Protein AF-A0A9W8W2Q9-F1 (afdb_monomer)

Mean predicted aligned error: 10.98 Å

Solvent-accessible surface area (backbone atoms only — not comparable to full-atom values): 9056 Å² total; per-residue (Å²): 124,70,69,61,80,74,50,93,49,68,68,60,42,54,52,52,51,51,54,51,53,55,51,50,51,55,40,47,71,46,59,59,48,47,54,60,54,48,65,64,63,73,45,57,81,90,53,31,70,60,55,48,51,52,51,51,51,52,54,51,50,53,49,53,53,45,67,59,48,52,58,52,47,66,33,76,92,62,67,52,36,64,79,61,48,55,57,58,53,48,51,50,51,51,53,49,51,54,49,45,70,63,66,55,55,64,66,83,98,59,53,72,69,47,50,51,50,44,60,75,68,63,57,57,38,85,45,51,81,78,57,84,47,69,61,60,53,51,50,53,52,51,52,58,50,51,55,54,56,60,58,63,72,74,110

Radius of gyration: 24.1 Å; Cα contacts (8 Å, |Δi|>4): 67; chains: 1; bounding box: 82×24×53 Å

Sequence (155 aa):
MAISGSFDTKAVITASVGFYTMFNFFYNVGVGSTVYALAGEIPTSVLRAKILAISILSSSALNTMWSFVAPYLFNSDYANLKAKIGYVFGAFMFIFAVLAFLYVPETRRRTYEELDELFMKKVPTRQFRMYVTVVEQRAAEAHAAQEKTVGDQKV

Secondary structure (DSSP, 8-state):
--STTS---HHHHHHHHHHHHHHHHHHIIIIIHHHHHHHHHSS-TTTHHHHHHHHHHHHHHHHHHHHHHHHHHH-TTTT--GGGHHHHHHHHHHHHHHHHHHH----TT--HHHHHHHHHTT--GGGTTTPPPHHHHHHHHHHHHHHHHHHHTT-

pLDDT: mean 76.89, std 12.33, range [43.78, 95.0]

InterPro domains:
  IPR005828 Major facilitator, sugar transporter-like [PF00083] (15-119)
  IPR036259 MFS transporter superfamily [G3DSA:1.20.1250.20] (1-124)
  IPR036259 MFS transporter superfamily [SSF103473] (14-117)
  IPR050360 Major Facilitator Superfamily Sugar Transporters [PTHR48022] (8-132)

Organism: NCBI:txid1435070

Foldseek 3Di:
DQQPVPDPDPVSVVVVVVVVVVVVVCCCVPVVPVVVVLLQQQDDPVCSVVSVVVVVVVVVVVVVVCVVVVCQCRDPVHDPCRPVVVVVVVVVVVVVVVCCVQQPADRPPDDSVQSVQCVVVVPGSDCSVVDDGVVNVVVVVVVVVVVVVVVVVVD

Structure (mmCIF, N/CA/C/O backbone):
data_AF-A0A9W8W2Q9-F1
#
_entry.id   AF-A0A9W8W2Q9-F1
#
loop_
_atom_site.group_PDB
_atom_site.id
_atom_site.type_symbol
_atom_site.label_atom_id
_atom_site.label_alt_id
_atom_site.label_comp_id
_atom_site.label_asym_id
_atom_site.label_entity_id
_atom_site.label_seq_id
_atom_site.pdbx_PDB_ins_code
_atom_site.Cartn_x
_atom_site.Cartn_y
_atom_site.Cartn_z
_atom_site.occupancy
_atom_site.B_iso_or_equiv
_atom_site.auth_seq_id
_atom_site.auth_comp_id
_atom_site.auth_asym_id
_atom_site.auth_atom_id
_atom_site.pdbx_PDB_model_num
ATOM 1 N N . MET A 1 1 ? 15.121 10.275 -17.502 1.00 46.47 1 MET A N 1
ATOM 2 C CA . MET A 1 1 ? 16.554 10.376 -17.865 1.00 46.47 1 MET A CA 1
ATOM 3 C C . MET A 1 1 ? 17.163 9.046 -18.337 1.00 46.47 1 MET A C 1
ATOM 5 O O . MET A 1 1 ? 18.005 9.080 -19.215 1.00 46.47 1 MET A O 1
ATOM 9 N N . ALA A 1 2 ? 16.698 7.878 -17.869 1.00 47.97 2 ALA A N 1
ATOM 10 C CA . ALA A 1 2 ? 17.265 6.568 -18.235 1.00 47.97 2 ALA A CA 1
ATOM 11 C C . ALA A 1 2 ? 16.987 6.055 -19.667 1.00 47.97 2 ALA A C 1
ATOM 13 O O . ALA A 1 2 ? 17.824 5.393 -20.271 1.00 47.97 2 ALA A O 1
ATOM 14 N N . ILE A 1 3 ? 15.807 6.347 -20.222 1.00 54.28 3 ILE A N 1
ATOM 15 C CA . ILE A 1 3 ? 15.371 5.769 -21.509 1.00 54.28 3 ILE A CA 1
ATOM 16 C C . ILE A 1 3 ? 15.937 6.563 -22.702 1.00 54.28 3 ILE A C 1
ATOM 18 O O . ILE A 1 3 ? 16.166 6.014 -23.775 1.00 54.28 3 ILE A O 1
ATOM 22 N N . SER A 1 4 ? 16.247 7.847 -22.487 1.00 53.25 4 SER A N 1
ATOM 23 C CA . SER A 1 4 ? 16.744 8.758 -23.528 1.00 53.25 4 SER A CA 1
ATOM 24 C C . SER A 1 4 ? 18.175 8.462 -23.984 1.00 53.25 4 SER A C 1
ATOM 26 O O . SER A 1 4 ? 18.541 8.879 -25.071 1.00 53.25 4 SER A O 1
ATOM 28 N N . GLY A 1 5 ? 18.985 7.767 -23.175 1.00 56.53 5 GLY A N 1
ATOM 29 C CA . GLY A 1 5 ? 20.371 7.417 -23.523 1.00 56.53 5 GLY A CA 1
ATOM 30 C C . GLY A 1 5 ? 20.526 6.065 -24.229 1.00 56.53 5 GLY A C 1
ATOM 31 O O . GLY A 1 5 ? 21.646 5.624 -24.471 1.00 56.53 5 GLY A O 1
ATOM 32 N N . SER A 1 6 ? 19.419 5.361 -24.500 1.00 58.38 6 SER A N 1
ATOM 33 C CA . SER A 1 6 ? 19.448 4.014 -25.093 1.00 58.38 6 SER A CA 1
ATOM 34 C C . SER A 1 6 ? 19.128 3.995 -26.592 1.00 58.38 6 SER A C 1
ATOM 36 O O . SER A 1 6 ? 19.481 3.024 -27.254 1.00 58.38 6 SER A O 1
ATOM 38 N N . PHE A 1 7 ? 18.489 5.045 -27.128 1.00 59.84 7 PHE A N 1
ATOM 39 C CA . PHE A 1 7 ? 18.042 5.118 -28.523 1.00 59.84 7 PHE A CA 1
ATOM 40 C C . PHE A 1 7 ? 18.118 6.562 -29.049 1.00 59.84 7 PHE A C 1
ATOM 42 O O . PHE A 1 7 ? 17.463 7.441 -28.497 1.00 59.84 7 PHE A O 1
ATOM 49 N N . ASP A 1 8 ? 18.853 6.796 -30.141 1.00 65.56 8 ASP A N 1
ATOM 50 C CA . ASP A 1 8 ? 19.031 8.130 -30.758 1.00 65.56 8 ASP A CA 1
ATOM 51 C C . ASP A 1 8 ? 17.858 8.565 -31.663 1.00 65.56 8 ASP A C 1
ATOM 53 O O . ASP A 1 8 ? 17.820 9.669 -32.209 1.00 65.56 8 ASP A O 1
ATOM 57 N N . THR A 1 9 ? 16.859 7.698 -31.854 1.00 78.50 9 THR A N 1
ATOM 58 C CA . THR A 1 9 ? 15.703 8.005 -32.705 1.00 78.50 9 THR A CA 1
ATOM 59 C C . THR A 1 9 ? 14.656 8.800 -31.926 1.00 78.50 9 THR A C 1
ATOM 61 O O . THR A 1 9 ? 14.052 8.284 -30.984 1.00 78.50 9 THR A O 1
ATOM 64 N N . LYS A 1 10 ? 14.361 10.031 -32.373 1.00 76.88 10 LYS A N 1
ATOM 65 C CA . LYS A 1 10 ? 13.350 10.923 -31.762 1.00 76.88 10 LYS A CA 1
ATOM 66 C C . LYS A 1 10 ? 12.001 10.231 -31.512 1.00 76.88 10 LYS A C 1
ATOM 68 O O . LYS A 1 10 ? 11.410 10.419 -30.455 1.00 76.88 10 LYS A O 1
ATOM 73 N N . ALA A 1 11 ? 11.560 9.373 -32.437 1.00 80.88 11 ALA A N 1
ATOM 74 C CA . ALA A 1 11 ? 10.311 8.618 -32.308 1.00 80.88 11 ALA A CA 1
ATOM 75 C C . ALA A 1 11 ? 10.281 7.686 -31.080 1.00 80.88 11 ALA A C 1
ATOM 77 O O . ALA A 1 11 ? 9.263 7.601 -30.394 1.00 80.88 11 ALA A O 1
ATOM 78 N N . VAL A 1 12 ? 11.400 7.025 -30.759 1.00 79.56 12 VAL A N 1
ATOM 79 C CA . VAL A 1 12 ? 11.492 6.088 -29.624 1.00 79.56 12 VAL A CA 1
ATOM 80 C C . VAL A 1 12 ? 11.446 6.836 -28.294 1.00 79.56 12 VAL A C 1
ATOM 82 O O . VAL A 1 12 ? 10.795 6.385 -27.349 1.00 79.56 12 VAL A O 1
ATOM 85 N N . ILE A 1 13 ? 12.084 8.006 -28.224 1.00 78.31 13 ILE A N 1
ATOM 86 C CA . ILE A 1 13 ? 12.073 8.856 -27.029 1.00 78.31 13 ILE A CA 1
ATOM 87 C C . ILE A 1 13 ? 10.653 9.372 -26.766 1.00 78.31 13 ILE A C 1
ATOM 89 O O . ILE A 1 13 ? 10.155 9.225 -25.650 1.00 78.3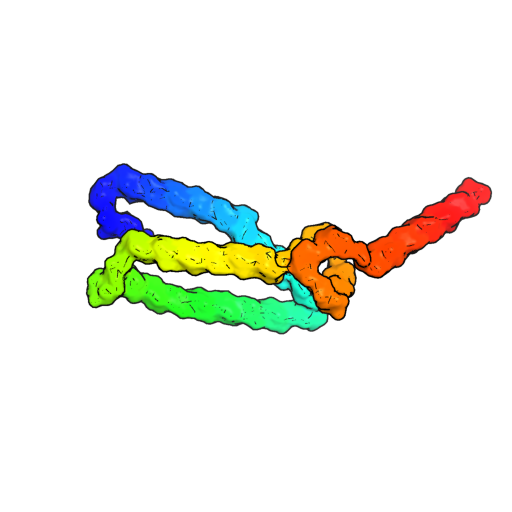1 13 ILE A O 1
ATOM 93 N N . THR A 1 14 ? 9.968 9.905 -27.784 1.00 83.62 14 THR A N 1
ATOM 94 C CA . THR A 1 14 ? 8.591 10.407 -27.643 1.00 83.62 14 THR A CA 1
ATOM 95 C C . THR A 1 14 ? 7.620 9.302 -27.229 1.00 83.62 14 THR A C 1
ATOM 97 O O . THR A 1 14 ? 6.837 9.503 -26.301 1.00 83.62 14 THR A O 1
ATOM 100 N N . ALA A 1 15 ? 7.705 8.118 -27.845 1.00 85.19 15 ALA A N 1
ATOM 101 C CA . ALA A 1 15 ? 6.873 6.978 -27.465 1.00 85.19 15 ALA A CA 1
ATOM 102 C C . ALA A 1 15 ? 7.136 6.536 -26.014 1.00 85.19 15 ALA A C 1
ATOM 104 O O . ALA A 1 15 ? 6.198 6.357 -25.240 1.00 85.19 15 ALA A O 1
ATOM 105 N N . SER A 1 16 ? 8.406 6.431 -25.610 1.00 81.38 16 SER A N 1
ATOM 106 C CA . SER A 1 16 ? 8.786 6.025 -24.249 1.00 81.38 16 SER A CA 1
ATOM 107 C C . SER A 1 16 ? 8.292 7.003 -23.182 1.00 81.38 16 SER A C 1
ATOM 109 O O . SER A 1 16 ? 7.812 6.584 -22.129 1.00 81.38 16 SER A O 1
ATOM 111 N N . VAL A 1 17 ? 8.386 8.310 -23.450 1.00 84.75 17 VAL A N 1
ATOM 112 C CA . VAL A 1 17 ? 7.862 9.346 -22.550 1.00 84.75 17 VAL A CA 1
ATOM 113 C C . VAL A 1 17 ? 6.338 9.262 -22.464 1.00 84.75 17 VAL A C 1
ATOM 115 O O . VAL A 1 17 ? 5.809 9.333 -21.359 1.00 84.75 17 VAL A O 1
ATOM 118 N N . GLY A 1 18 ? 5.641 9.035 -23.583 1.00 88.19 18 GLY A N 1
ATOM 119 C CA . GLY A 1 18 ? 4.184 8.863 -23.606 1.00 88.19 18 GLY A CA 1
ATOM 120 C C . GLY A 1 18 ? 3.695 7.665 -22.783 1.00 88.19 18 GLY A C 1
ATOM 121 O O . GLY A 1 18 ? 2.753 7.787 -22.003 1.00 88.19 18 GLY A O 1
ATOM 122 N N . PHE A 1 19 ? 4.366 6.514 -22.883 1.00 86.50 19 PHE A N 1
ATOM 123 C CA . PHE A 1 19 ? 4.033 5.356 -22.045 1.00 86.50 19 PHE A CA 1
ATOM 124 C C . PHE A 1 19 ? 4.318 5.609 -20.559 1.00 86.50 19 PHE A C 1
ATOM 126 O O . PHE A 1 19 ? 3.528 5.208 -19.703 1.00 86.50 19 PHE A O 1
ATOM 133 N N . TYR A 1 20 ? 5.412 6.307 -20.237 1.00 86.44 20 TYR A N 1
ATOM 134 C CA . TYR A 1 20 ? 5.748 6.656 -18.857 1.00 86.44 20 TYR A CA 1
ATOM 135 C C . TYR A 1 20 ? 4.728 7.616 -18.229 1.00 86.44 20 TYR A C 1
ATOM 137 O O . TYR A 1 20 ? 4.319 7.413 -17.086 1.00 86.44 20 TYR A O 1
ATOM 145 N N . THR A 1 21 ? 4.283 8.642 -18.959 1.00 89.75 21 THR A N 1
ATOM 146 C CA . THR A 1 21 ? 3.269 9.584 -18.458 1.00 89.75 21 THR A CA 1
ATOM 147 C C . THR A 1 21 ? 1.910 8.914 -18.286 1.00 89.75 21 THR A C 1
ATOM 149 O O . THR A 1 21 ? 1.259 9.135 -17.266 1.00 89.75 21 THR A O 1
ATOM 152 N N . MET A 1 22 ? 1.512 8.035 -19.212 1.00 91.44 22 MET A N 1
ATOM 153 C CA . MET A 1 22 ? 0.296 7.228 -19.075 1.00 91.44 22 MET A CA 1
ATOM 154 C C . MET A 1 22 ? 0.345 6.340 -17.825 1.00 91.44 22 MET A C 1
ATOM 156 O O . MET A 1 22 ? -0.603 6.321 -17.043 1.00 91.44 22 MET A O 1
ATOM 160 N N . PHE A 1 23 ? 1.465 5.651 -17.587 1.00 87.44 23 PHE A N 1
ATOM 161 C CA . PHE A 1 23 ? 1.669 4.876 -16.361 1.00 87.44 23 PHE A CA 1
ATOM 162 C C . PHE A 1 23 ? 1.554 5.752 -15.103 1.00 87.44 23 PHE A C 1
ATOM 164 O O . PHE A 1 23 ? 0.878 5.377 -14.145 1.00 87.44 23 PHE A O 1
ATOM 171 N N . ASN A 1 24 ? 2.167 6.939 -15.113 1.00 89.75 24 ASN A N 1
ATOM 172 C CA . ASN A 1 24 ? 2.141 7.856 -13.975 1.00 89.75 24 ASN A CA 1
ATOM 173 C C . ASN A 1 24 ? 0.713 8.328 -13.644 1.00 89.75 24 ASN A C 1
ATOM 175 O O . ASN A 1 24 ? 0.353 8.430 -12.472 1.00 89.75 24 ASN A O 1
ATOM 179 N N . PHE A 1 25 ? -0.126 8.548 -14.659 1.00 92.00 25 PHE A N 1
ATOM 180 C CA . PHE A 1 25 ? -1.533 8.896 -14.469 1.00 92.00 25 PHE A CA 1
ATOM 181 C C . PHE A 1 25 ? -2.298 7.810 -13.695 1.00 92.00 25 PHE A C 1
ATOM 183 O O . PHE A 1 25 ? -2.890 8.096 -12.653 1.00 92.00 25 PHE A O 1
ATOM 190 N N . PHE A 1 26 ? -2.228 6.552 -14.145 1.00 89.50 26 PHE A N 1
ATOM 191 C CA . PHE A 1 26 ? -2.884 5.434 -13.454 1.00 89.50 26 PHE A CA 1
ATOM 192 C C . PHE A 1 26 ? -2.327 5.204 -12.050 1.00 89.50 26 PHE A C 1
ATOM 194 O O . PHE A 1 26 ? -3.084 4.902 -11.126 1.00 89.50 26 PHE A O 1
ATOM 201 N N . TYR A 1 27 ? -1.017 5.386 -11.875 1.00 88.38 27 TYR A N 1
ATOM 202 C CA . TYR A 1 27 ? -0.382 5.287 -10.570 1.00 88.38 27 TYR A CA 1
ATOM 203 C C . TYR A 1 27 ? -0.960 6.305 -9.580 1.00 88.38 27 TYR A C 1
ATOM 205 O O . TYR A 1 27 ? -1.343 5.911 -8.485 1.00 88.38 27 TYR A O 1
ATOM 213 N N . ASN A 1 28 ? -1.080 7.583 -9.955 1.00 89.12 28 ASN A N 1
ATOM 214 C CA . ASN A 1 28 ? -1.602 8.619 -9.056 1.00 89.12 28 ASN A CA 1
ATOM 215 C C . ASN A 1 28 ? -3.087 8.419 -8.719 1.00 89.12 28 ASN A C 1
ATOM 217 O O . ASN A 1 28 ? -3.471 8.561 -7.559 1.00 89.12 28 ASN A O 1
ATOM 221 N N . VAL A 1 29 ? -3.914 8.065 -9.710 1.00 88.94 29 VAL A N 1
ATOM 222 C CA . VAL A 1 29 ? -5.359 7.861 -9.500 1.00 88.94 29 VAL A CA 1
ATOM 223 C C . VAL A 1 29 ? -5.630 6.630 -8.635 1.00 88.94 29 VAL A C 1
ATOM 225 O O . VAL A 1 29 ? -6.481 6.691 -7.754 1.00 88.94 29 VAL A O 1
ATOM 228 N N . GLY A 1 30 ? -4.909 5.530 -8.864 1.00 86.19 30 GLY A N 1
ATOM 229 C CA . GLY A 1 30 ? -5.089 4.280 -8.130 1.00 86.19 30 GLY A CA 1
ATOM 230 C C . GLY A 1 30 ? -4.248 4.216 -6.859 1.00 86.19 30 GLY A C 1
ATOM 231 O O . GLY A 1 30 ? -4.703 4.549 -5.768 1.00 86.19 30 GLY A O 1
ATOM 232 N N . VAL A 1 31 ? -3.012 3.739 -7.001 1.00 85.75 31 VAL A N 1
ATOM 233 C CA . VAL A 1 31 ? -2.137 3.388 -5.870 1.00 85.75 31 VAL A CA 1
ATOM 234 C C . VAL A 1 31 ? -1.751 4.618 -5.047 1.00 85.75 31 VAL A C 1
ATOM 236 O O . VAL A 1 31 ? -1.787 4.572 -3.821 1.00 85.75 31 VAL A O 1
ATOM 239 N N . GLY A 1 32 ? -1.425 5.723 -5.717 1.00 84.50 32 GLY A N 1
ATOM 240 C CA . GLY A 1 32 ? -0.979 6.961 -5.090 1.00 84.50 32 GLY A CA 1
ATOM 241 C C . GLY A 1 32 ? -2.012 7.530 -4.126 1.00 84.50 32 GLY A C 1
ATOM 242 O O . GLY A 1 32 ? -1.651 7.884 -3.016 1.00 84.50 32 GLY A O 1
ATOM 243 N N . SER A 1 33 ? -3.291 7.567 -4.502 1.00 85.88 33 SER A N 1
ATOM 244 C CA . SER A 1 33 ? -4.361 8.067 -3.629 1.00 85.88 33 SER A CA 1
ATOM 245 C C . SER A 1 33 ? -4.798 7.038 -2.574 1.00 85.88 33 SER A C 1
ATOM 247 O O . SER A 1 33 ? -4.949 7.371 -1.396 1.00 85.88 33 SER A O 1
ATOM 249 N N . THR A 1 34 ? -4.949 5.771 -2.973 1.00 86.19 34 THR A N 1
ATOM 250 C CA . THR A 1 34 ? -5.549 4.721 -2.134 1.00 86.19 34 THR A CA 1
ATOM 251 C C . THR A 1 34 ? -4.682 4.373 -0.926 1.00 86.19 34 THR A C 1
ATOM 253 O O . THR A 1 34 ? -5.208 4.134 0.159 1.00 86.19 34 THR A O 1
ATOM 256 N N . VAL A 1 35 ? -3.351 4.377 -1.069 1.00 86.31 35 VAL A N 1
ATOM 257 C CA . VAL A 1 35 ? -2.439 4.012 0.031 1.00 86.31 35 VAL A CA 1
ATOM 258 C C . VAL A 1 35 ? -2.546 4.991 1.203 1.00 86.31 35 VAL A C 1
ATOM 260 O O . VAL A 1 35 ? -2.543 4.557 2.353 1.00 86.31 35 VAL A O 1
ATOM 263 N N . TYR A 1 36 ? -2.693 6.293 0.938 1.00 84.12 36 TYR A N 1
ATOM 264 C CA . TYR A 1 36 ? -2.838 7.284 2.009 1.00 84.12 36 TYR A CA 1
ATOM 265 C C . TYR A 1 36 ? -4.192 7.186 2.717 1.00 84.12 36 TYR A C 1
ATOM 267 O O . TYR A 1 36 ? -4.246 7.355 3.934 1.00 84.12 36 TYR A O 1
ATOM 275 N N . ALA A 1 37 ? -5.263 6.864 1.985 1.00 85.25 37 ALA A N 1
ATOM 276 C CA . ALA A 1 37 ? -6.572 6.609 2.583 1.00 85.25 37 ALA A CA 1
ATOM 277 C C . ALA A 1 37 ? -6.530 5.372 3.499 1.00 85.25 37 ALA A C 1
ATOM 279 O O . ALA A 1 37 ? -6.867 5.456 4.680 1.00 85.25 37 ALA A O 1
ATOM 280 N N . LEU A 1 38 ? -5.991 4.254 3.000 1.00 84.31 38 LEU A N 1
ATOM 281 C CA . LEU A 1 38 ? -5.840 3.016 3.771 1.00 84.31 38 LEU A CA 1
ATOM 282 C C . LEU A 1 38 ? -4.954 3.191 5.010 1.00 84.31 38 LEU A C 1
ATOM 284 O O . LEU A 1 38 ? -5.259 2.642 6.068 1.00 84.31 38 LEU A O 1
ATOM 288 N N . ALA A 1 39 ? -3.883 3.982 4.915 1.00 84.75 39 ALA A N 1
ATOM 289 C CA . ALA A 1 39 ? -3.011 4.268 6.053 1.00 84.75 39 ALA A CA 1
ATOM 290 C C . ALA A 1 39 ? -3.734 5.005 7.196 1.00 84.75 39 ALA A C 1
ATOM 292 O O . ALA A 1 39 ? -3.330 4.875 8.352 1.00 84.75 39 ALA A O 1
ATOM 293 N N . GLY A 1 40 ? -4.794 5.764 6.897 1.00 81.81 40 GLY A N 1
ATOM 294 C CA . GLY A 1 40 ? -5.643 6.408 7.902 1.00 81.81 40 GLY A CA 1
ATOM 295 C C . GLY A 1 40 ? -6.728 5.493 8.473 1.00 81.81 40 GLY A C 1
ATOM 296 O O . GLY A 1 40 ? -7.099 5.641 9.640 1.00 81.81 40 GLY A O 1
ATOM 297 N N . GLU A 1 41 ? -7.211 4.542 7.674 1.00 82.81 41 GLU A N 1
ATOM 298 C CA . GLU A 1 41 ? -8.343 3.674 8.012 1.00 82.81 41 GLU A CA 1
ATOM 299 C C . GLU A 1 41 ? -7.935 2.421 8.790 1.00 82.81 41 GLU A C 1
ATOM 301 O O . GLU A 1 41 ? -8.588 2.084 9.770 1.00 82.81 41 GLU A O 1
ATOM 306 N N . ILE A 1 42 ? -6.833 1.769 8.413 1.00 84.38 42 ILE A N 1
ATOM 307 C CA . ILE A 1 42 ? -6.372 0.507 9.014 1.00 84.38 42 ILE A CA 1
ATOM 308 C C . ILE A 1 42 ? -5.972 0.624 10.500 1.00 84.38 42 ILE A C 1
ATOM 310 O O . ILE A 1 42 ? -6.288 -0.291 11.261 1.00 84.38 42 ILE A O 1
ATOM 314 N N . PRO A 1 43 ? -5.246 1.664 10.960 1.00 83.25 43 PRO A N 1
ATOM 315 C CA . PRO A 1 43 ? -4.810 1.707 12.347 1.00 83.25 43 PRO A CA 1
ATOM 316 C C . PRO A 1 43 ? -5.926 2.159 13.296 1.00 83.25 43 PRO A C 1
ATOM 318 O O . PRO A 1 43 ? -6.545 3.215 13.105 1.00 83.25 43 PRO A O 1
ATOM 321 N N . THR A 1 44 ? -6.064 1.427 14.404 1.00 81.25 44 THR A N 1
ATOM 322 C CA . THR A 1 44 ? -6.895 1.809 15.551 1.00 81.25 44 THR A CA 1
ATOM 323 C C . THR A 1 44 ? -6.524 3.211 16.043 1.00 81.25 44 THR A C 1
ATOM 325 O O . THR A 1 44 ? -5.343 3.573 16.129 1.00 81.25 44 THR A O 1
ATOM 328 N N . SER A 1 45 ? -7.532 4.010 16.393 1.00 80.25 45 SER A N 1
ATOM 329 C CA . SER A 1 45 ? -7.414 5.445 16.706 1.00 80.25 45 SER A CA 1
ATOM 330 C C . SER A 1 45 ? -6.342 5.775 17.755 1.00 80.25 45 SER A C 1
ATOM 332 O O . SER A 1 45 ? -5.602 6.744 17.593 1.00 80.25 45 SER A O 1
ATOM 334 N N . VAL A 1 46 ? -6.191 4.933 18.781 1.00 83.94 46 VAL A N 1
ATOM 335 C CA . VAL A 1 46 ? -5.223 5.121 19.879 1.00 83.94 46 VAL A CA 1
ATOM 336 C C . VAL A 1 46 ? -3.772 4.886 19.435 1.00 83.94 46 VAL A C 1
ATOM 338 O O . VAL A 1 46 ? -2.851 5.521 19.949 1.00 83.94 46 VAL A O 1
ATOM 341 N N . LEU A 1 47 ? -3.541 3.989 18.470 1.00 85.88 47 LEU A N 1
ATOM 342 C CA . LEU A 1 47 ? -2.196 3.615 18.011 1.00 85.88 47 LEU A CA 1
ATOM 343 C C . LEU A 1 47 ? -1.798 4.293 16.689 1.00 85.88 47 LEU A C 1
ATOM 345 O O . LEU A 1 47 ? -0.631 4.243 16.288 1.00 85.88 47 LEU A O 1
ATOM 349 N N . ARG A 1 48 ? -2.744 4.980 16.042 1.00 86.88 48 ARG A N 1
ATOM 350 C CA . ARG A 1 48 ? -2.591 5.618 14.730 1.00 86.88 48 ARG A CA 1
ATOM 351 C C . ARG A 1 48 ? -1.335 6.470 14.607 1.00 86.88 48 ARG A C 1
ATOM 353 O O . ARG A 1 48 ? -0.581 6.286 13.659 1.00 86.88 48 ARG A O 1
ATOM 360 N N . ALA A 1 49 ? -1.049 7.329 15.585 1.00 87.69 49 ALA A N 1
ATOM 361 C CA . ALA A 1 49 ? 0.137 8.185 15.546 1.00 87.69 49 ALA A CA 1
ATOM 362 C C . ALA A 1 49 ? 1.456 7.386 15.487 1.00 87.69 49 ALA A C 1
ATOM 364 O O . ALA A 1 49 ? 2.358 7.739 14.730 1.00 87.69 49 ALA A O 1
ATOM 365 N N . LYS A 1 50 ? 1.564 6.279 16.237 1.00 90.94 50 LYS A N 1
ATOM 366 C CA . LYS A 1 50 ? 2.780 5.447 16.256 1.00 90.94 50 LYS A CA 1
ATOM 367 C C . LYS A 1 50 ? 2.944 4.658 14.959 1.00 90.94 50 LYS A C 1
ATOM 369 O O . LYS A 1 50 ? 4.045 4.604 14.420 1.00 90.94 50 LYS A O 1
ATOM 374 N N . ILE A 1 51 ? 1.859 4.080 14.440 1.00 90.62 51 ILE A N 1
ATOM 375 C CA . ILE A 1 51 ? 1.885 3.322 13.178 1.00 90.62 51 ILE A CA 1
ATOM 376 C C . ILE A 1 51 ? 2.226 4.244 12.005 1.00 90.62 51 ILE A C 1
ATOM 378 O O . ILE A 1 51 ? 3.072 3.894 11.185 1.00 90.62 51 ILE A O 1
ATOM 382 N N . LEU A 1 52 ? 1.638 5.442 11.956 1.00 90.81 52 LEU A N 1
ATOM 383 C CA . LEU A 1 52 ? 1.959 6.430 10.926 1.00 90.81 52 LEU A CA 1
ATOM 384 C C . LEU A 1 52 ? 3.423 6.874 11.001 1.00 90.81 52 LEU A C 1
ATOM 386 O O . LEU A 1 52 ? 4.077 6.953 9.965 1.00 90.81 52 LEU A O 1
ATOM 390 N N . ALA A 1 53 ? 3.972 7.092 12.200 1.00 91.75 53 ALA A N 1
ATOM 391 C CA . ALA A 1 53 ? 5.388 7.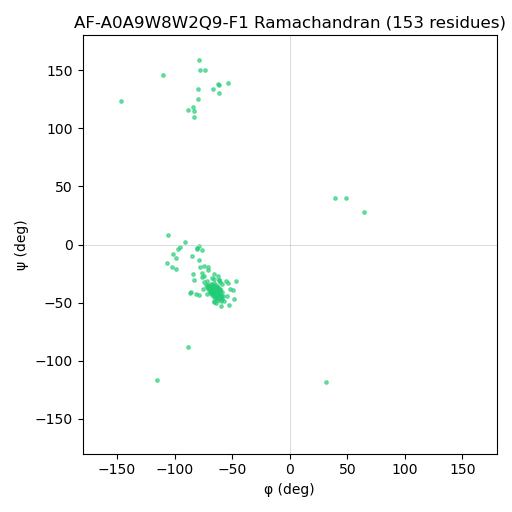424 12.360 1.00 91.75 53 ALA A CA 1
ATOM 392 C C . ALA A 1 53 ? 6.310 6.311 11.828 1.00 91.75 53 ALA A C 1
ATOM 394 O O . ALA A 1 53 ? 7.261 6.599 11.101 1.00 91.75 53 ALA A O 1
ATOM 395 N N . ILE A 1 54 ? 6.000 5.043 12.127 1.00 92.25 54 ILE A N 1
ATOM 396 C CA . ILE A 1 54 ? 6.739 3.886 11.597 1.00 92.25 54 ILE A CA 1
ATOM 397 C C . ILE A 1 54 ? 6.610 3.823 10.070 1.00 92.25 54 ILE A C 1
ATOM 399 O O . ILE A 1 54 ? 7.614 3.665 9.382 1.00 92.25 54 ILE A O 1
ATOM 403 N N . SER A 1 55 ? 5.404 4.017 9.529 1.00 90.88 55 SER A N 1
ATOM 404 C CA . SER A 1 55 ? 5.158 4.025 8.083 1.00 90.88 55 SER A CA 1
ATOM 405 C C . SER A 1 55 ? 5.976 5.102 7.369 1.00 90.88 55 SER A C 1
ATOM 407 O O . SER A 1 55 ? 6.616 4.824 6.354 1.00 90.88 55 SER A O 1
ATOM 409 N N . ILE A 1 56 ? 5.989 6.327 7.902 1.00 91.88 56 ILE A N 1
ATOM 410 C CA . ILE A 1 56 ? 6.758 7.438 7.335 1.00 91.88 56 ILE A CA 1
ATOM 411 C C . ILE A 1 56 ? 8.251 7.118 7.397 1.00 91.88 56 ILE A C 1
ATOM 413 O O . ILE A 1 56 ? 8.932 7.241 6.381 1.00 91.88 56 ILE A O 1
ATOM 417 N N . LEU A 1 57 ? 8.754 6.635 8.536 1.00 95.00 57 LEU A N 1
ATOM 418 C CA . LEU A 1 57 ? 10.153 6.236 8.686 1.00 95.00 57 LEU A CA 1
ATOM 419 C C . LEU A 1 57 ? 10.554 5.165 7.662 1.00 95.00 57 LEU A C 1
ATOM 421 O O . LEU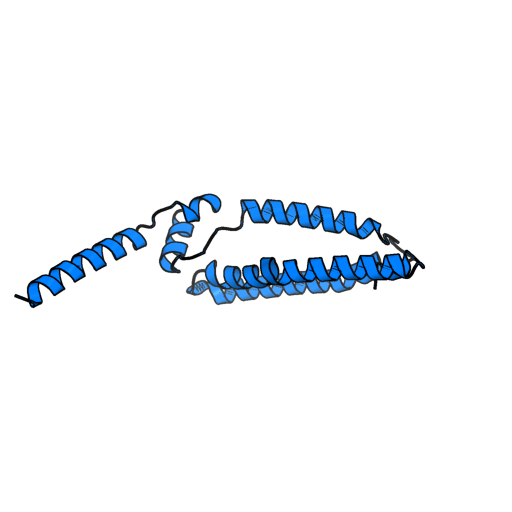 A 1 57 ? 11.563 5.326 6.978 1.00 95.00 57 LEU A O 1
ATOM 425 N N . SER A 1 58 ? 9.759 4.102 7.516 1.00 92.88 58 SER A N 1
ATOM 426 C CA . SER A 1 58 ? 10.014 3.032 6.547 1.00 92.88 58 SER A CA 1
ATOM 427 C C . SER A 1 58 ? 9.981 3.541 5.105 1.00 92.88 58 SER A C 1
ATOM 429 O O . SER A 1 58 ? 10.861 3.197 4.317 1.00 92.88 58 SER A O 1
ATOM 431 N N . SER A 1 59 ? 9.014 4.397 4.761 1.00 91.38 59 SER A N 1
ATOM 432 C CA . SER A 1 59 ? 8.913 4.979 3.417 1.00 91.38 59 SER A CA 1
ATOM 433 C C . SER A 1 59 ? 10.105 5.884 3.084 1.00 91.38 59 SER A C 1
ATOM 435 O O . SER A 1 59 ? 10.682 5.774 2.002 1.00 91.38 59 SER A O 1
ATOM 437 N N . SER A 1 60 ? 10.545 6.704 4.041 1.00 93.12 60 SER A N 1
ATOM 438 C CA . SER A 1 60 ? 11.712 7.574 3.902 1.00 93.12 60 SER A CA 1
ATOM 439 C C . SER A 1 60 ? 13.012 6.776 3.834 1.00 93.12 60 SER A C 1
ATOM 441 O O . SER A 1 60 ? 13.877 7.092 3.025 1.00 93.12 60 SER A O 1
ATOM 443 N N . ALA A 1 61 ? 13.152 5.703 4.619 1.00 94.94 61 ALA A N 1
ATOM 444 C CA . ALA A 1 61 ? 14.318 4.823 4.562 1.00 94.94 61 ALA A CA 1
ATOM 445 C C . ALA A 1 61 ? 14.455 4.143 3.191 1.00 94.94 61 ALA A C 1
ATOM 447 O O . ALA A 1 61 ? 15.545 4.124 2.615 1.00 94.94 61 ALA A O 1
ATOM 448 N N . LEU A 1 62 ? 13.346 3.648 2.631 1.00 91.19 62 LEU A N 1
ATOM 449 C CA . LEU A 1 62 ? 13.325 3.082 1.281 1.00 91.19 62 LEU A CA 1
ATOM 450 C C . LEU A 1 62 ? 13.636 4.137 0.214 1.00 91.19 62 LEU A C 1
ATOM 452 O O . LEU A 1 62 ? 14.380 3.849 -0.720 1.00 91.19 62 LEU A O 1
ATOM 456 N N . ASN A 1 63 ? 13.127 5.362 0.362 1.00 91.94 63 ASN A N 1
ATOM 457 C CA . ASN A 1 63 ? 13.432 6.459 -0.556 1.00 91.94 63 ASN A CA 1
ATOM 458 C C . ASN A 1 63 ? 14.927 6.833 -0.531 1.00 91.94 63 ASN A C 1
ATOM 460 O O . ASN A 1 63 ? 15.554 6.989 -1.581 1.00 91.94 63 ASN A O 1
ATOM 464 N N . THR A 1 64 ? 15.524 6.878 0.661 1.00 93.38 64 THR A N 1
ATOM 465 C CA . THR A 1 64 ? 16.962 7.102 0.848 1.00 93.38 64 THR A CA 1
ATOM 466 C C . THR A 1 64 ? 17.786 5.981 0.219 1.00 93.38 64 THR A C 1
ATOM 468 O O . THR A 1 64 ? 18.704 6.259 -0.549 1.00 93.38 64 THR A O 1
ATOM 471 N N . MET A 1 65 ? 17.432 4.713 0.464 1.00 93.06 65 MET A N 1
ATOM 472 C CA . MET A 1 65 ? 18.067 3.568 -0.201 1.00 93.06 65 MET A CA 1
ATOM 473 C C . MET A 1 65 ? 18.006 3.726 -1.725 1.00 93.06 65 MET A C 1
ATOM 475 O O . MET A 1 65 ? 19.003 3.535 -2.419 1.00 93.06 65 MET A O 1
ATOM 479 N N . TRP A 1 66 ? 16.850 4.129 -2.252 1.00 86.81 66 TRP A N 1
ATOM 480 C CA . TRP A 1 66 ? 16.646 4.285 -3.685 1.00 86.81 66 TRP A CA 1
ATOM 481 C C . TRP A 1 66 ? 17.447 5.432 -4.300 1.00 86.81 66 TRP A C 1
ATOM 483 O O . TRP A 1 66 ? 17.952 5.299 -5.415 1.00 86.81 66 TRP A O 1
ATOM 493 N N . SER A 1 67 ? 17.644 6.512 -3.547 1.00 87.31 67 SER A N 1
ATOM 494 C CA . SER A 1 67 ? 18.499 7.634 -3.946 1.00 87.31 67 SER A CA 1
ATOM 495 C C . SER A 1 67 ? 19.959 7.218 -4.141 1.00 87.31 67 SER A C 1
ATOM 497 O O . SER A 1 67 ? 20.630 7.763 -5.014 1.00 87.31 67 SER A O 1
ATOM 499 N N . PHE A 1 68 ? 20.439 6.216 -3.395 1.00 85.69 68 PHE A N 1
ATOM 500 C CA . PHE A 1 68 ? 21.762 5.632 -3.620 1.00 85.69 68 PHE A CA 1
ATOM 501 C C . PHE A 1 68 ? 21.764 4.613 -4.758 1.00 85.69 68 PHE A C 1
ATOM 503 O O . PHE A 1 68 ? 22.663 4.642 -5.586 1.00 85.69 68 PHE A O 1
ATOM 510 N N . VAL A 1 69 ? 20.765 3.732 -4.850 1.00 84.19 69 VAL A N 1
ATOM 511 C CA . VAL A 1 69 ? 20.749 2.656 -5.861 1.00 84.19 69 VAL A CA 1
ATOM 512 C C . VAL A 1 69 ? 20.532 3.188 -7.282 1.00 84.19 69 VAL A C 1
ATOM 514 O O . VAL A 1 69 ? 21.152 2.687 -8.220 1.00 84.19 69 VAL A O 1
ATOM 517 N N . ALA A 1 70 ? 19.691 4.211 -7.460 1.00 78.56 70 ALA A N 1
ATOM 518 C CA . ALA A 1 70 ? 19.371 4.776 -8.769 1.00 78.56 70 ALA A CA 1
ATOM 519 C C . ALA A 1 70 ? 20.615 5.181 -9.594 1.00 78.56 70 AL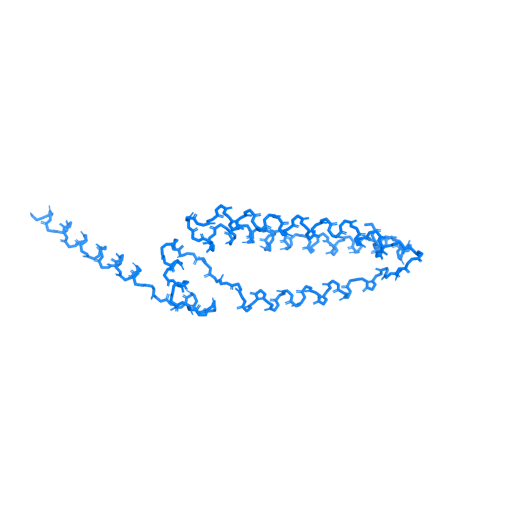A A C 1
ATOM 521 O O . ALA A 1 70 ? 20.730 4.712 -10.728 1.00 78.56 70 ALA A O 1
ATOM 522 N N . PRO A 1 71 ? 21.575 5.979 -9.082 1.00 79.69 71 PRO A N 1
ATOM 523 C CA . PRO A 1 71 ? 22.768 6.337 -9.849 1.00 79.69 71 PRO A CA 1
ATOM 524 C C . PRO A 1 71 ? 23.662 5.131 -10.190 1.00 79.69 71 PRO A C 1
ATOM 526 O O . PRO A 1 71 ? 24.190 5.088 -11.300 1.00 79.69 71 PRO A O 1
ATOM 529 N N . TYR A 1 72 ? 23.781 4.118 -9.320 1.00 75.69 72 TYR A N 1
ATOM 530 C CA . TYR A 1 72 ? 24.542 2.891 -9.628 1.00 75.69 72 TYR A CA 1
ATOM 531 C C . TYR A 1 72 ? 23.913 2.059 -10.750 1.00 75.69 72 TYR A C 1
ATOM 533 O O . TYR A 1 72 ? 24.622 1.427 -11.532 1.00 75.69 72 TYR A O 1
ATOM 541 N N . LEU A 1 73 ? 22.583 2.063 -10.844 1.00 71.38 73 LEU A N 1
ATOM 542 C CA . LEU A 1 73 ? 21.842 1.319 -11.862 1.00 71.38 73 LEU A CA 1
ATOM 543 C C . LEU A 1 73 ? 21.935 1.970 -13.256 1.00 71.38 73 LEU A C 1
ATOM 545 O O . LEU A 1 73 ? 21.827 1.267 -14.264 1.00 71.38 73 LEU A O 1
ATOM 549 N N . PHE A 1 74 ? 22.139 3.292 -13.318 1.00 67.38 74 PHE A N 1
ATOM 550 C CA . PHE A 1 74 ? 22.217 4.057 -14.571 1.00 67.38 74 PHE A CA 1
ATOM 551 C C . PHE A 1 74 ? 23.636 4.361 -15.053 1.00 67.38 74 PHE A C 1
ATOM 553 O O . PHE A 1 74 ? 23.806 4.640 -16.240 1.00 67.38 74 PHE A O 1
ATOM 560 N N . ASN A 1 75 ? 24.640 4.330 -14.177 1.00 68.56 75 ASN A N 1
ATOM 561 C CA . ASN A 1 75 ? 26.019 4.605 -14.569 1.00 68.56 75 ASN A CA 1
ATOM 562 C C . ASN A 1 75 ? 26.557 3.506 -15.515 1.00 68.56 75 ASN A C 1
ATOM 564 O O . ASN A 1 75 ? 26.367 2.308 -15.279 1.00 68.56 75 ASN A O 1
ATOM 568 N N . SER A 1 76 ? 27.213 3.933 -16.600 1.00 60.75 76 SER A N 1
ATOM 569 C CA . SER A 1 76 ? 27.791 3.078 -17.643 1.00 60.75 76 SER A CA 1
ATOM 570 C C . SER A 1 76 ? 28.942 2.199 -17.160 1.00 60.75 76 SER A C 1
ATOM 572 O O . SER A 1 76 ? 29.153 1.143 -17.751 1.00 60.75 76 SER A O 1
ATOM 574 N N . ASP A 1 77 ? 29.639 2.606 -16.096 1.00 59.69 77 ASP A N 1
ATOM 575 C CA . ASP A 1 77 ? 30.839 1.925 -15.584 1.00 59.69 77 ASP A CA 1
ATOM 576 C C . ASP A 1 77 ? 30.515 0.761 -14.633 1.00 59.69 77 ASP A C 1
ATOM 578 O O . ASP A 1 77 ? 31.392 -0.026 -14.284 1.00 59.69 77 ASP A O 1
ATOM 582 N N . TYR A 1 78 ? 29.248 0.635 -14.225 1.00 63.59 78 TYR A N 1
ATOM 583 C CA . TYR A 1 78 ? 28.774 -0.424 -13.336 1.00 63.59 78 TYR A CA 1
ATOM 584 C C . TYR A 1 78 ? 27.779 -1.339 -14.063 1.00 63.59 78 TYR A C 1
ATOM 586 O O . TYR A 1 78 ? 28.126 -2.026 -15.020 1.00 63.59 78 TYR A O 1
ATOM 594 N N . ALA A 1 79 ? 26.526 -1.393 -13.612 1.00 60.06 79 ALA A N 1
ATOM 595 C CA . ALA A 1 79 ? 25.601 -2.448 -14.007 1.00 60.06 79 ALA A CA 1
ATOM 596 C C . ALA A 1 79 ? 24.975 -2.253 -15.406 1.00 60.06 79 ALA A C 1
ATOM 598 O O . ALA A 1 79 ? 24.382 -3.196 -15.927 1.00 60.06 79 ALA A O 1
ATOM 599 N N . ASN A 1 80 ? 25.101 -1.058 -16.014 1.00 63.19 80 ASN A N 1
ATOM 600 C CA . ASN A 1 80 ? 24.724 -0.717 -17.400 1.00 63.19 80 ASN A CA 1
ATOM 601 C C . ASN A 1 80 ? 23.405 -1.364 -17.885 1.00 63.19 80 ASN A C 1
ATOM 603 O O . ASN A 1 80 ? 23.283 -1.834 -19.020 1.00 63.19 80 ASN A O 1
ATOM 607 N N . LEU A 1 81 ? 22.392 -1.418 -17.013 1.00 61.06 81 LEU A N 1
ATOM 608 C CA . LEU A 1 81 ? 21.172 -2.185 -17.274 1.00 61.06 81 LEU A CA 1
ATOM 609 C C . LEU A 1 81 ? 20.217 -1.499 -18.260 1.00 61.06 81 LEU A C 1
ATOM 611 O O . LEU A 1 81 ? 19.235 -2.130 -18.644 1.00 61.06 81 LEU A O 1
ATOM 615 N N . LYS A 1 82 ? 20.500 -0.271 -18.722 1.00 67.19 82 LYS A N 1
ATOM 616 C CA . LYS A 1 82 ? 19.744 0.486 -19.747 1.00 67.19 82 LYS A CA 1
ATOM 617 C C . LYS A 1 82 ? 18.235 0.163 -19.729 1.00 67.19 82 LYS A C 1
ATOM 619 O O . LYS A 1 82 ? 17.571 0.345 -18.712 1.00 67.19 82 LYS A O 1
ATOM 624 N N . ALA A 1 83 ? 17.691 -0.369 -20.824 1.00 63.38 83 ALA A N 1
ATOM 625 C CA . ALA A 1 83 ? 16.281 -0.743 -20.939 1.00 63.38 83 ALA A CA 1
ATOM 626 C C . ALA A 1 83 ? 15.893 -2.033 -20.180 1.00 63.38 83 ALA A C 1
ATOM 628 O O . ALA A 1 83 ? 14.717 -2.241 -19.888 1.00 63.38 83 ALA A O 1
ATOM 629 N N . LYS A 1 84 ? 16.851 -2.900 -19.819 1.00 68.50 84 LYS A N 1
ATOM 630 C CA . LYS A 1 84 ? 16.589 -4.169 -19.110 1.00 68.50 84 LYS A CA 1
ATOM 631 C C . LYS A 1 84 ? 16.151 -3.966 -17.659 1.00 68.50 84 LYS A C 1
ATOM 633 O O . LYS A 1 84 ? 15.509 -4.839 -17.084 1.00 68.50 84 LYS A O 1
ATOM 638 N N . ILE A 1 85 ? 16.430 -2.794 -17.095 1.00 73.81 85 ILE A N 1
ATOM 639 C CA . ILE A 1 85 ? 15.982 -2.379 -15.762 1.00 73.81 85 ILE A CA 1
ATOM 640 C C . ILE A 1 85 ? 14.454 -2.463 -15.617 1.00 73.81 85 ILE A C 1
ATOM 642 O O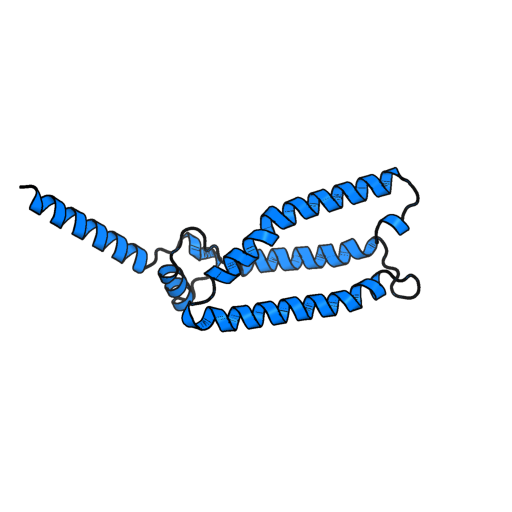 . ILE A 1 85 ? 13.948 -2.798 -14.548 1.00 73.81 85 ILE A O 1
ATOM 646 N N . GLY A 1 86 ? 13.720 -2.237 -16.715 1.00 73.31 86 GLY A N 1
ATOM 647 C CA . GLY A 1 86 ? 12.263 -2.326 -16.749 1.00 73.31 86 GLY A CA 1
ATOM 648 C C . GLY A 1 86 ? 11.732 -3.720 -16.411 1.00 73.31 86 GLY A C 1
ATOM 649 O O . GLY A 1 86 ? 10.679 -3.819 -15.793 1.00 73.31 86 GLY A O 1
ATOM 650 N N . TYR A 1 87 ? 12.470 -4.792 -16.723 1.00 79.12 87 TYR A N 1
ATOM 651 C CA . TYR A 1 87 ? 12.062 -6.156 -16.369 1.00 79.12 87 TYR A CA 1
ATOM 652 C C . TYR A 1 87 ? 12.195 -6.433 -14.873 1.00 79.12 87 TYR A C 1
ATOM 654 O O . TYR A 1 87 ? 11.340 -7.096 -14.295 1.00 79.12 87 TYR A O 1
ATOM 662 N N . VAL A 1 88 ? 13.231 -5.885 -14.234 1.00 81.38 88 VAL A N 1
ATOM 663 C CA . VAL A 1 88 ? 13.428 -6.017 -12.786 1.00 81.38 88 VAL A CA 1
ATOM 664 C C . VAL A 1 88 ? 12.310 -5.281 -12.049 1.00 81.38 88 VAL A C 1
ATOM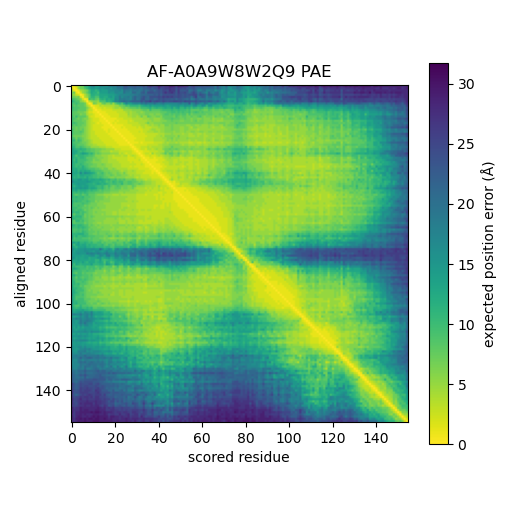 666 O O . VAL A 1 88 ? 11.633 -5.876 -11.213 1.00 81.38 88 VAL A O 1
ATOM 669 N N . PHE A 1 89 ? 12.035 -4.023 -12.414 1.00 80.56 89 PHE A N 1
ATOM 670 C CA . PHE A 1 89 ? 10.916 -3.279 -11.823 1.00 80.56 89 PHE A CA 1
ATOM 671 C C . PHE A 1 89 ? 9.559 -3.887 -12.154 1.00 80.56 89 PHE A C 1
ATOM 673 O O . PHE A 1 89 ? 8.696 -3.920 -11.285 1.00 80.56 89 PHE A O 1
ATOM 680 N N . GLY A 1 90 ? 9.376 -4.407 -13.367 1.00 82.81 90 GLY A N 1
ATOM 681 C CA . GLY A 1 90 ? 8.161 -5.117 -13.757 1.00 82.81 90 GLY A CA 1
ATOM 682 C C . GLY A 1 90 ? 7.914 -6.357 -12.897 1.00 82.81 90 GLY A C 1
ATOM 683 O O . GLY A 1 90 ? 6.798 -6.554 -12.422 1.00 82.81 90 GLY A O 1
ATOM 684 N N . ALA A 1 91 ? 8.955 -7.148 -12.619 1.00 87.19 91 ALA A N 1
ATOM 685 C CA . ALA A 1 91 ? 8.861 -8.309 -11.735 1.00 87.19 91 ALA A CA 1
ATOM 686 C C . ALA A 1 91 ? 8.516 -7.905 -10.294 1.00 87.19 91 ALA A C 1
ATOM 688 O O . ALA A 1 91 ? 7.608 -8.483 -9.696 1.00 87.19 91 ALA A O 1
ATOM 689 N N . PHE A 1 92 ? 9.173 -6.873 -9.753 1.00 87.69 92 PHE A N 1
ATOM 690 C CA . PHE A 1 92 ? 8.831 -6.346 -8.429 1.00 87.69 92 PHE A CA 1
ATOM 691 C C . PHE A 1 92 ? 7.391 -5.828 -8.375 1.00 87.69 92 PHE A C 1
ATOM 693 O O . PHE A 1 92 ? 6.665 -6.169 -7.446 1.00 87.69 92 PHE A O 1
ATOM 700 N N . MET A 1 93 ? 6.947 -5.066 -9.377 1.00 86.38 93 MET A N 1
ATOM 701 C CA . MET A 1 93 ? 5.566 -4.581 -9.466 1.00 86.38 93 MET A CA 1
ATOM 702 C C . MET A 1 93 ? 4.557 -5.729 -9.491 1.00 86.38 93 MET A C 1
ATOM 704 O O . MET A 1 93 ? 3.540 -5.654 -8.808 1.00 86.38 93 MET A O 1
ATOM 708 N N . PHE A 1 94 ? 4.842 -6.809 -10.219 1.00 89.88 94 PHE A N 1
ATOM 709 C CA . PHE A 1 94 ? 3.977 -7.986 -10.244 1.00 89.88 94 PHE A CA 1
ATOM 710 C C . PHE A 1 94 ? 3.892 -8.668 -8.873 1.00 89.88 94 PHE A C 1
ATOM 712 O O . PHE A 1 94 ? 2.797 -8.970 -8.402 1.00 89.88 94 PHE A O 1
ATOM 719 N N . ILE A 1 95 ? 5.026 -8.849 -8.189 1.00 91.56 95 ILE A N 1
ATOM 720 C CA . ILE A 1 95 ? 5.057 -9.410 -6.830 1.00 91.56 95 ILE A CA 1
ATOM 721 C C . ILE A 1 95 ? 4.254 -8.525 -5.869 1.00 91.56 95 ILE A C 1
ATOM 723 O O . ILE A 1 95 ? 3.418 -9.034 -5.123 1.00 91.56 95 ILE A O 1
ATOM 727 N N . PHE A 1 96 ? 4.446 -7.204 -5.917 1.00 87.69 96 PHE A N 1
ATOM 728 C CA . PHE A 1 96 ? 3.677 -6.270 -5.095 1.00 87.69 96 PHE A CA 1
ATOM 729 C C . PHE A 1 96 ? 2.186 -6.291 -5.424 1.00 87.69 96 PHE A C 1
ATOM 731 O O . PHE A 1 96 ? 1.382 -6.216 -4.503 1.00 87.69 96 PHE A O 1
ATOM 738 N N . ALA A 1 97 ? 1.797 -6.452 -6.690 1.00 87.56 97 ALA A N 1
ATOM 739 C CA . ALA A 1 97 ? 0.394 -6.589 -7.072 1.00 87.56 97 ALA A CA 1
ATOM 740 C C . ALA A 1 97 ? -0.238 -7.863 -6.483 1.00 87.56 97 ALA A C 1
ATOM 742 O O . ALA A 1 97 ? -1.355 -7.813 -5.970 1.00 87.56 97 ALA A O 1
ATOM 743 N N . VAL A 1 98 ? 0.485 -8.988 -6.490 1.00 89.94 98 VAL A N 1
ATOM 744 C CA . VAL A 1 98 ? 0.024 -10.244 -5.874 1.00 89.94 98 VAL A CA 1
ATOM 745 C C . VAL A 1 98 ? -0.086 -10.104 -4.356 1.00 89.94 98 VAL A C 1
ATOM 747 O O . VAL A 1 98 ? -1.095 -10.494 -3.772 1.00 89.94 98 VAL A O 1
ATOM 750 N N . LEU A 1 99 ? 0.918 -9.515 -3.705 1.00 87.50 99 LEU A N 1
ATOM 751 C CA . LEU A 1 99 ? 0.876 -9.269 -2.263 1.00 87.50 99 LEU A CA 1
ATOM 752 C C . LEU A 1 99 ? -0.253 -8.305 -1.895 1.00 87.50 99 LEU A C 1
ATOM 754 O O . LEU A 1 99 ? -0.978 -8.562 -0.938 1.00 87.50 99 LEU A O 1
ATOM 758 N N . ALA A 1 100 ? -0.453 -7.244 -2.674 1.00 86.25 100 ALA A N 1
ATOM 759 C CA . ALA A 1 100 ? -1.559 -6.320 -2.476 1.00 86.25 100 ALA A CA 1
ATOM 760 C C . ALA A 1 100 ? -2.903 -7.050 -2.584 1.00 86.25 100 ALA A C 1
ATOM 762 O O . ALA A 1 100 ? -3.751 -6.903 -1.713 1.00 86.25 100 ALA A O 1
ATOM 763 N N . PHE A 1 101 ? -3.068 -7.918 -3.582 1.00 82.50 101 PHE A N 1
ATOM 764 C CA . PHE A 1 101 ? -4.280 -8.719 -3.747 1.00 82.50 101 PHE A CA 1
ATOM 765 C C . PHE A 1 101 ? -4.569 -9.661 -2.562 1.00 82.50 101 PHE A C 1
ATOM 767 O O . PHE A 1 101 ? -5.731 -9.929 -2.255 1.00 82.50 101 PHE A O 1
ATOM 774 N N . LEU A 1 102 ? -3.536 -10.179 -1.894 1.00 82.31 102 LEU A N 1
ATOM 775 C CA . LEU A 1 102 ? -3.697 -11.094 -0.760 1.00 82.31 102 LEU A CA 1
ATOM 776 C C . LEU A 1 102 ? -3.879 -10.364 0.578 1.00 82.31 102 LEU A C 1
ATOM 778 O O . LEU A 1 102 ? -4.691 -10.786 1.403 1.00 82.31 102 LEU A O 1
ATOM 782 N N . TYR A 1 103 ? -3.128 -9.287 0.805 1.00 80.81 103 TYR A N 1
ATOM 783 C CA . TYR A 1 103 ? -2.992 -8.666 2.124 1.00 80.81 103 TYR A CA 1
ATOM 784 C C . TYR A 1 103 ? -3.735 -7.342 2.286 1.00 80.81 103 TYR A C 1
ATOM 786 O O . TYR A 1 103 ? -3.918 -6.919 3.424 1.00 80.81 103 TYR A O 1
ATOM 794 N N . VAL A 1 104 ? -4.174 -6.683 1.211 1.00 82.19 104 VAL A N 1
ATOM 795 C CA . VAL A 1 104 ? -4.916 -5.419 1.327 1.00 82.19 104 VAL A CA 1
ATOM 796 C C . VAL A 1 104 ? -6.397 -5.723 1.586 1.00 82.19 104 VAL A C 1
ATOM 798 O O . VAL A 1 104 ? -7.048 -6.320 0.725 1.00 82.19 104 VAL A O 1
ATOM 801 N N . PRO A 1 105 ? -6.947 -5.357 2.761 1.00 79.25 105 PRO A N 1
ATOM 802 C CA . PRO A 1 105 ? -8.379 -5.460 3.010 1.00 79.25 105 PRO A CA 1
ATOM 803 C C . PRO A 1 105 ? -9.149 -4.368 2.259 1.00 79.25 105 PRO A C 1
ATOM 805 O O . PRO A 1 105 ? -8.663 -3.254 2.079 1.00 79.25 105 PRO A O 1
ATOM 808 N N . GLU A 1 106 ? -10.389 -4.669 1.881 1.00 79.81 106 GLU A N 1
ATOM 809 C CA . GLU A 1 106 ? -11.334 -3.667 1.378 1.00 79.81 106 GLU A CA 1
ATOM 810 C C . GLU A 1 106 ? -11.997 -2.960 2.574 1.00 79.81 106 GLU A C 1
ATOM 812 O O . GLU A 1 106 ? -12.801 -3.567 3.282 1.00 79.81 106 GLU A O 1
ATOM 817 N N . THR A 1 107 ? -11.669 -1.685 2.801 1.00 78.88 107 THR A N 1
ATOM 818 C CA . THR A 1 107 ? -12.176 -0.858 3.922 1.00 78.88 107 THR A CA 1
ATOM 819 C C . THR A 1 107 ? -13.359 0.043 3.544 1.00 78.88 107 THR A C 1
ATOM 821 O O . THR A 1 107 ? -13.948 0.723 4.384 1.00 78.88 107 THR A O 1
ATOM 824 N N . ARG A 1 108 ? -13.750 0.053 2.267 1.00 74.31 108 ARG A N 1
ATOM 825 C CA . ARG A 1 108 ? -14.753 0.973 1.723 1.00 74.31 108 ARG A CA 1
ATOM 826 C C . ARG A 1 108 ? -16.127 0.802 2.387 1.00 74.31 108 ARG A C 1
ATOM 828 O O . ARG A 1 108 ? -16.691 -0.290 2.374 1.00 74.31 108 ARG A O 1
ATOM 835 N N . ARG A 1 109 ? -16.721 1.927 2.818 1.00 73.62 109 ARG A N 1
ATOM 836 C CA . ARG A 1 109 ? -18.059 2.031 3.453 1.00 73.62 109 ARG A CA 1
ATOM 837 C C . ARG A 1 109 ? -18.186 1.317 4.809 1.00 73.62 109 ARG A C 1
ATOM 839 O O . ARG A 1 109 ? -19.286 0.911 5.164 1.00 73.62 109 ARG A O 1
ATOM 846 N N . ARG A 1 110 ? -17.094 1.180 5.560 1.00 74.31 110 ARG A N 1
ATOM 847 C CA . ARG A 1 110 ? -17.118 0.671 6.937 1.00 74.31 110 ARG A CA 1
ATOM 848 C C . ARG A 1 110 ? -16.790 1.777 7.929 1.00 74.31 110 ARG A C 1
ATOM 850 O O . ARG A 1 110 ? -16.010 2.677 7.615 1.00 74.31 110 ARG A O 1
ATOM 857 N N . THR A 1 111 ? -17.397 1.732 9.111 1.00 80.94 111 THR A N 1
ATOM 858 C CA . THR A 1 111 ? -17.023 2.641 10.205 1.00 80.94 111 THR A CA 1
ATOM 859 C C . THR A 1 111 ? -15.745 2.150 10.891 1.00 80.94 111 THR A C 1
ATOM 861 O O . THR A 1 111 ? -15.392 0.974 10.802 1.00 80.94 111 THR A O 1
ATOM 864 N N . TYR A 1 112 ? -15.035 3.041 11.594 1.00 75.69 112 TYR A N 1
ATOM 865 C CA . TYR A 1 112 ? -13.825 2.659 12.337 1.00 75.69 112 TYR A CA 1
ATOM 866 C C . TYR A 1 112 ? -14.106 1.567 13.385 1.00 75.69 112 TYR A C 1
ATOM 868 O O . TYR A 1 112 ? -13.272 0.692 13.590 1.00 75.69 112 TYR A O 1
ATOM 876 N N . GLU A 1 113 ? -15.294 1.585 13.997 1.00 77.12 113 GLU A N 1
ATOM 877 C CA . GLU A 1 113 ? -15.711 0.588 14.991 1.00 77.12 113 GLU A CA 1
ATOM 878 C C . GLU A 1 113 ? -15.948 -0.795 14.364 1.00 77.12 113 GLU A C 1
ATOM 880 O O . GLU A 1 113 ? -15.521 -1.808 14.917 1.00 77.12 113 GLU A O 1
ATOM 885 N N . GLU A 1 114 ? -16.570 -0.850 13.181 1.00 76.69 114 GLU A N 1
ATOM 886 C CA . GLU A 1 114 ? -16.737 -2.098 12.422 1.00 76.69 114 GLU A CA 1
ATOM 887 C C . GLU A 1 114 ? -15.389 -2.674 11.981 1.00 76.69 114 GLU A C 1
ATOM 889 O O . GLU A 1 114 ? -15.174 -3.888 12.007 1.00 76.69 114 GLU A O 1
ATOM 894 N N . LEU A 1 115 ? -14.462 -1.803 11.581 1.00 78.62 115 LEU A N 1
ATOM 895 C CA . LEU A 1 115 ? -13.144 -2.220 11.131 1.00 78.62 115 LEU A CA 1
ATOM 896 C C . LEU A 1 115 ? -12.305 -2.791 12.283 1.00 78.62 115 LEU A C 1
ATOM 898 O O . LEU A 1 115 ? -11.682 -3.843 12.121 1.00 78.62 115 LEU A O 1
ATOM 902 N N . ASP A 1 116 ? -12.351 -2.166 13.461 1.00 81.44 116 ASP A N 1
ATOM 903 C CA . ASP A 1 116 ? -11.718 -2.708 14.666 1.00 81.44 116 ASP A CA 1
ATOM 904 C C . ASP A 1 116 ? -12.323 -4.080 15.048 1.00 81.44 116 ASP A C 1
ATOM 906 O O . ASP A 1 116 ? -11.576 -5.005 15.379 1.00 81.44 116 ASP A O 1
ATOM 910 N N . GLU A 1 117 ? -13.645 -4.277 14.923 1.00 79.75 117 GLU A N 1
ATOM 911 C CA . GLU A 1 117 ? -14.295 -5.578 15.170 1.00 79.75 117 GLU A CA 1
ATOM 912 C C . GLU A 1 117 ? -13.789 -6.670 14.205 1.00 79.75 117 GLU A C 1
ATOM 914 O O . GLU A 1 117 ? -13.492 -7.797 14.623 1.00 79.75 117 GLU A O 1
ATOM 919 N N . LEU A 1 118 ? -13.640 -6.339 12.919 1.00 79.06 118 LEU A N 1
ATOM 920 C CA . LEU A 1 118 ? -13.107 -7.240 11.890 1.00 79.06 118 LEU A CA 1
ATOM 921 C C . LEU A 1 118 ? -11.662 -7.663 12.189 1.00 79.06 118 LEU A C 1
ATOM 923 O O . LEU A 1 118 ? -11.323 -8.846 12.050 1.00 79.06 118 LEU A O 1
ATOM 927 N N . PHE A 1 119 ? -10.824 -6.726 12.641 1.00 80.19 119 PHE A N 1
ATOM 928 C CA . PHE A 1 119 ? -9.447 -7.015 13.040 1.00 80.19 119 PHE A CA 1
ATOM 929 C C . PHE A 1 119 ? -9.378 -7.871 14.312 1.00 80.19 119 PHE A C 1
ATOM 931 O O . PHE A 1 119 ? -8.590 -8.820 14.356 1.00 80.19 119 PHE A O 1
ATOM 938 N N . MET A 1 120 ? -10.232 -7.619 15.312 1.00 81.62 120 MET A N 1
ATOM 939 C CA . MET A 1 120 ? -10.312 -8.446 16.528 1.00 81.62 120 MET A CA 1
ATOM 940 C C . MET A 1 120 ? -10.734 -9.885 16.222 1.00 81.62 120 MET A C 1
ATOM 942 O O . MET A 1 120 ? -10.173 -10.833 16.775 1.00 81.62 120 MET A O 1
ATOM 946 N N . LYS A 1 121 ? -11.688 -10.062 15.302 1.00 79.94 121 LYS A N 1
ATOM 947 C CA . LYS A 1 121 ? -12.174 -11.377 14.864 1.00 79.94 121 LYS A CA 1
ATOM 948 C C . LYS A 1 121 ? -11.249 -12.080 13.866 1.00 79.94 121 LYS A C 1
ATOM 950 O O . LYS A 1 121 ? -11.545 -13.206 13.473 1.00 79.94 121 LYS A O 1
ATOM 955 N N . LYS A 1 122 ? -10.129 -11.451 13.480 1.00 79.94 122 LYS A N 1
ATOM 956 C CA . LYS A 1 122 ? -9.132 -11.981 12.531 1.00 79.94 122 LYS A CA 1
ATOM 957 C C . LYS A 1 122 ? -9.768 -12.514 11.246 1.00 79.94 122 LYS A C 1
ATOM 959 O O . LYS A 1 122 ? -9.367 -13.557 10.725 1.00 79.94 122 LYS A O 1
ATOM 964 N N . VAL A 1 123 ? -10.780 -11.809 10.745 1.00 76.31 123 VAL A N 1
ATOM 965 C CA . VAL A 1 123 ? -11.426 -12.178 9.485 1.00 76.31 123 VAL A CA 1
ATOM 966 C C . VAL A 1 123 ? -10.369 -12.082 8.374 1.00 76.31 123 VAL A C 1
ATOM 968 O O . VAL A 1 123 ? -9.547 -11.165 8.385 1.00 76.31 123 VAL A O 1
ATOM 971 N N . PRO A 1 124 ? -10.306 -13.023 7.422 1.00 74.12 124 PRO A N 1
ATOM 972 C CA . PRO A 1 124 ? -9.398 -12.884 6.293 1.00 74.12 124 PRO A CA 1
ATOM 973 C C . PRO A 1 124 ? -9.757 -11.628 5.487 1.00 74.12 124 PRO A C 1
ATOM 975 O O . PRO A 1 124 ? -10.927 -11.378 5.197 1.00 74.12 124 PRO A O 1
ATOM 978 N N . THR A 1 125 ? -8.738 -10.870 5.081 1.00 68.56 125 THR A N 1
ATOM 979 C CA . THR A 1 125 ? -8.813 -9.581 4.355 1.00 68.56 125 THR A CA 1
ATOM 980 C C . THR A 1 125 ? -9.787 -9.586 3.171 1.00 68.56 125 THR A C 1
ATOM 982 O O . THR A 1 125 ? -10.440 -8.585 2.887 1.00 68.56 125 THR A O 1
ATOM 985 N N . ARG A 1 126 ? -9.963 -10.739 2.512 1.00 66.5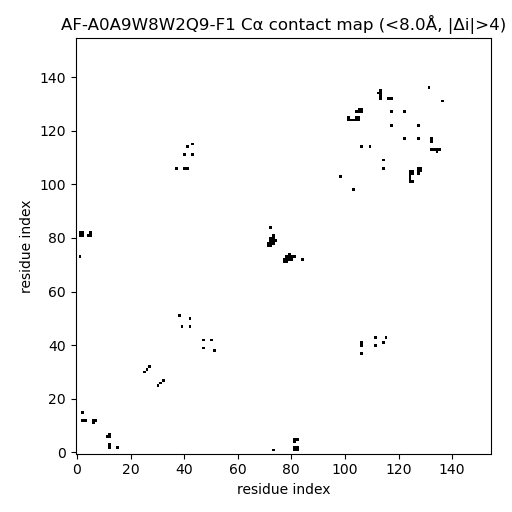0 126 ARG A N 1
ATOM 986 C CA . ARG A 1 126 ? -10.866 -10.923 1.362 1.00 66.50 126 ARG A CA 1
ATOM 987 C C . ARG A 1 126 ? -12.349 -11.057 1.721 1.00 66.50 126 ARG A C 1
ATOM 989 O O . ARG A 1 126 ? -13.199 -10.880 0.853 1.00 66.50 126 ARG A O 1
ATOM 996 N N . GLN A 1 127 ? -12.674 -11.387 2.969 1.00 69.75 127 GLN A N 1
ATOM 997 C CA . GLN A 1 127 ? -14.054 -11.539 3.441 1.00 69.75 127 GLN A CA 1
ATOM 998 C C . GLN A 1 127 ? -14.595 -10.268 4.109 1.00 69.75 127 GLN A C 1
ATOM 1000 O O . GLN A 1 127 ? -15.780 -10.225 4.427 1.00 69.75 127 GLN A O 1
ATOM 1005 N N . PHE A 1 128 ? -13.782 -9.210 4.237 1.00 68.12 128 PHE A N 1
ATOM 1006 C CA . PHE A 1 128 ? -14.184 -7.927 4.840 1.00 68.12 128 PHE A CA 1
ATOM 1007 C C . PHE A 1 128 ? -15.442 -7.331 4.190 1.00 68.12 128 PHE A C 1
ATOM 1009 O O . PHE A 1 128 ? -16.282 -6.747 4.869 1.00 68.12 128 PHE A O 1
ATOM 1016 N N . ARG A 1 129 ? -15.630 -7.547 2.880 1.00 63.88 129 ARG A N 1
ATOM 1017 C CA . ARG A 1 129 ? -16.821 -7.080 2.159 1.00 63.88 129 ARG A CA 1
ATOM 1018 C C . ARG A 1 129 ? -18.102 -7.846 2.512 1.00 63.88 129 ARG A C 1
ATOM 1020 O O . ARG A 1 129 ? -19.174 -7.258 2.477 1.00 63.88 129 ARG A O 1
ATOM 1027 N N . MET A 1 130 ? -18.003 -9.147 2.778 1.00 62.16 130 MET A N 1
ATOM 1028 C CA . MET A 1 130 ? -19.163 -10.037 2.953 1.00 62.16 130 MET A CA 1
ATOM 1029 C C . MET A 1 130 ? -19.510 -10.281 4.425 1.00 62.16 130 MET A C 1
ATOM 1031 O O . MET A 1 130 ? -20.557 -10.850 4.718 1.00 62.16 130 MET A O 1
ATOM 1035 N N . TYR A 1 131 ? -18.627 -9.891 5.345 1.00 64.12 131 TYR A N 1
ATOM 1036 C CA . TYR A 1 131 ? -18.822 -10.094 6.772 1.00 64.12 131 TYR A CA 1
ATOM 1037 C C . TYR A 1 131 ? -19.773 -9.035 7.339 1.00 64.12 131 TYR A C 1
ATOM 1039 O O . TYR A 1 131 ? -19.532 -7.841 7.175 1.00 64.12 131 TYR A O 1
ATOM 1047 N N . VAL A 1 132 ? -20.843 -9.478 8.000 1.00 64.56 132 VAL A N 1
ATOM 1048 C CA . VAL A 1 132 ? -21.779 -8.605 8.721 1.00 64.56 132 VAL A CA 1
ATOM 1049 C C . VAL A 1 132 ? -21.263 -8.438 10.146 1.00 64.56 132 VAL A C 1
ATOM 1051 O O . VAL A 1 132 ? -21.146 -9.414 10.890 1.00 64.56 132 VAL A O 1
ATOM 1054 N N . THR A 1 133 ? -20.907 -7.211 10.510 1.00 68.38 133 THR A N 1
ATOM 1055 C CA . THR A 1 133 ? -20.391 -6.866 11.840 1.00 68.38 133 THR A CA 1
ATOM 1056 C C . THR A 1 133 ? -21.518 -6.768 12.865 1.00 68.38 133 THR A C 1
ATOM 1058 O O . THR A 1 133 ? -22.650 -6.413 12.540 1.00 68.38 133 THR A O 1
ATOM 1061 N N . VAL A 1 134 ? -21.226 -7.074 14.131 1.00 63.72 134 VAL A N 1
ATOM 1062 C CA . VAL A 1 134 ? -22.215 -7.002 15.222 1.00 63.72 134 VAL A CA 1
ATOM 1063 C C . VAL A 1 134 ? -22.609 -5.547 15.487 1.00 63.72 134 VAL A C 1
ATOM 1065 O O . VAL A 1 134 ? -23.746 -5.276 15.866 1.00 63.72 134 VAL A O 1
ATOM 1068 N N . VAL A 1 135 ? -21.704 -4.598 15.227 1.00 63.22 135 VAL A N 1
ATOM 1069 C CA . VAL A 1 135 ? -22.006 -3.156 15.243 1.00 63.22 135 VAL A CA 1
ATOM 1070 C C . VAL A 1 135 ? -23.083 -2.789 14.211 1.00 63.22 135 VAL A C 1
ATOM 1072 O O . VAL A 1 135 ? -23.999 -2.041 14.538 1.00 63.22 135 VAL A O 1
ATOM 1075 N N . GLU A 1 136 ? -23.047 -3.379 13.012 1.00 65.00 136 GLU A N 1
ATOM 1076 C CA . GLU A 1 136 ? -24.048 -3.152 11.955 1.00 65.00 136 GLU A CA 1
ATOM 1077 C C . GLU A 1 136 ? -25.431 -3.688 12.376 1.00 65.00 136 GLU A C 1
ATOM 1079 O O . GLU A 1 136 ? -26.454 -3.036 12.169 1.00 65.00 136 GLU A O 1
ATOM 1084 N N . GLN A 1 137 ? -25.460 -4.835 13.065 1.00 63.75 137 GLN A N 1
ATOM 1085 C CA . GLN A 1 137 ? -26.688 -5.411 13.629 1.00 63.75 137 GLN A CA 1
ATOM 1086 C C . GLN A 1 137 ? -27.256 -4.561 14.773 1.00 63.75 137 GLN A C 1
ATOM 1088 O O . GLN A 1 137 ? -28.452 -4.280 14.793 1.00 63.75 137 GLN A O 1
ATOM 1093 N N . ARG A 1 138 ? -26.408 -4.080 15.690 1.00 65.56 138 ARG A N 1
ATOM 1094 C CA . ARG A 1 138 ? -26.830 -3.199 16.793 1.00 65.56 138 ARG A CA 1
ATOM 1095 C C . ARG A 1 138 ? -27.307 -1.835 16.307 1.00 65.56 138 ARG A C 1
ATOM 1097 O O . ARG A 1 138 ? -28.264 -1.302 16.860 1.00 65.56 138 ARG A O 1
ATOM 1104 N N . ALA A 1 139 ? -26.672 -1.275 15.279 1.00 62.12 139 ALA A N 1
ATOM 1105 C CA . ALA A 1 139 ? -27.131 -0.043 14.647 1.00 62.12 139 ALA A CA 1
ATOM 1106 C C . ALA A 1 139 ? -28.508 -0.242 13.993 1.00 62.12 139 ALA A C 1
ATOM 1108 O O . ALA A 1 139 ? -29.404 0.576 14.195 1.00 62.12 139 ALA A O 1
ATOM 1109 N N . ALA A 1 140 ? -28.721 -1.359 13.288 1.00 65.56 140 ALA A N 1
ATOM 1110 C CA . ALA A 1 140 ? -30.022 -1.700 12.714 1.00 65.56 140 ALA A CA 1
ATOM 1111 C C . ALA A 1 140 ? -31.114 -1.882 13.788 1.00 65.56 140 ALA A C 1
A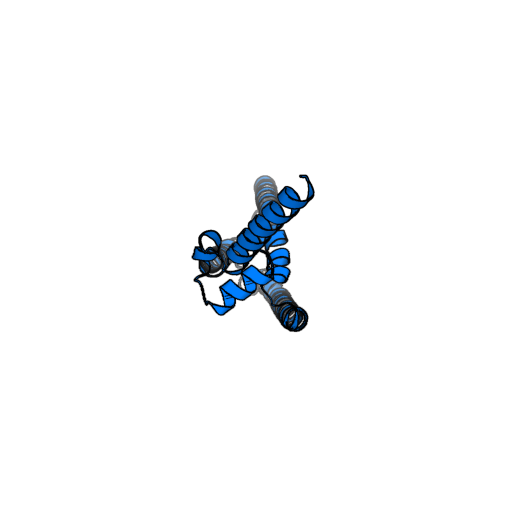TOM 1113 O O . ALA A 1 140 ? -32.223 -1.371 13.633 1.00 65.56 140 ALA A O 1
ATOM 1114 N N . GLU A 1 141 ? -30.798 -2.545 14.903 1.00 66.56 141 GLU A N 1
ATOM 1115 C CA . GLU A 1 141 ? -31.710 -2.701 16.045 1.00 66.56 141 GLU A CA 1
ATOM 1116 C C . GLU A 1 141 ? -32.022 -1.361 16.735 1.00 66.56 141 GLU A C 1
ATOM 1118 O O . GLU A 1 141 ? -33.173 -1.106 17.092 1.00 66.56 141 GLU A O 1
ATOM 1123 N N . ALA A 1 142 ? -31.035 -0.470 16.869 1.00 65.81 142 ALA A N 1
ATOM 1124 C CA . ALA A 1 142 ? -31.223 0.867 17.432 1.00 65.81 142 ALA A CA 1
ATOM 1125 C C . ALA A 1 142 ? -32.100 1.760 16.536 1.00 65.81 142 ALA A C 1
ATOM 1127 O O . ALA A 1 142 ? -32.972 2.467 17.044 1.00 65.81 142 ALA A O 1
ATOM 1128 N N . HIS A 1 143 ? -31.932 1.689 15.213 1.00 63.81 143 HIS A N 1
ATOM 1129 C CA . HIS A 1 143 ? -32.792 2.399 14.265 1.00 63.81 143 HIS A CA 1
ATOM 1130 C C . HIS A 1 143 ? -34.231 1.862 14.278 1.00 63.81 143 HIS A C 1
ATOM 1132 O O . HIS A 1 143 ? -35.174 2.651 14.329 1.00 63.81 143 HIS A O 1
ATOM 1138 N N . ALA A 1 144 ? -34.416 0.539 14.344 1.00 70.25 144 ALA A N 1
ATOM 1139 C CA . ALA A 1 144 ? -35.740 -0.073 14.472 1.00 70.25 144 ALA A CA 1
ATOM 1140 C C . ALA A 1 144 ? -36.429 0.253 15.815 1.00 70.25 144 ALA A C 1
ATOM 1142 O O . ALA A 1 144 ? -37.658 0.316 15.887 1.00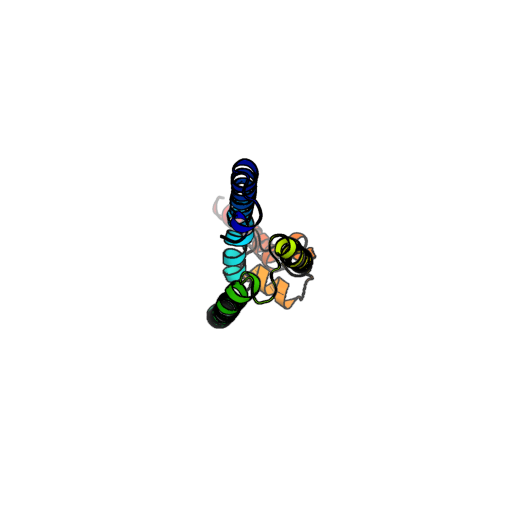 70.25 144 ALA A O 1
ATOM 1143 N N . ALA A 1 145 ? -35.661 0.471 16.887 1.00 67.31 145 ALA A N 1
ATOM 1144 C CA . ALA A 1 145 ? -36.187 0.907 18.180 1.00 67.31 145 ALA A CA 1
ATOM 1145 C C . ALA A 1 145 ? -36.579 2.397 18.184 1.00 67.31 145 ALA A C 1
ATOM 1147 O O . ALA A 1 145 ? -37.609 2.747 18.758 1.00 67.31 145 ALA A O 1
ATOM 1148 N N . GLN A 1 146 ? -35.809 3.262 17.514 1.00 61.53 146 GLN A N 1
ATOM 1149 C CA . GLN A 1 146 ? -36.128 4.688 17.360 1.00 61.53 146 GLN A CA 1
ATOM 1150 C C . GLN A 1 146 ? -37.371 4.926 16.495 1.00 61.53 146 GLN A C 1
ATOM 1152 O O . GLN A 1 146 ? -38.167 5.815 16.780 1.00 61.53 146 GLN A O 1
ATOM 1157 N N . GLU A 1 147 ? -37.580 4.120 15.457 1.00 60.59 147 GLU A N 1
ATOM 1158 C CA . GLU A 1 147 ? -38.771 4.238 14.612 1.00 60.59 147 GLU A CA 1
ATOM 1159 C C . GLU A 1 147 ? -40.053 3.872 15.381 1.00 60.59 147 GLU A C 1
ATOM 1161 O O . GLU A 1 147 ? -41.088 4.523 15.229 1.00 60.59 147 GLU A O 1
ATOM 1166 N N . LYS A 1 148 ? -39.966 2.898 16.297 1.00 59.91 148 LYS A N 1
ATOM 1167 C CA . LYS A 1 148 ? -41.077 2.523 17.184 1.00 59.91 148 LYS A CA 1
ATOM 1168 C C . LYS A 1 148 ? -41.404 3.597 18.224 1.00 59.91 148 LYS A C 1
ATOM 1170 O O . LYS A 1 148 ? -42.579 3.838 18.472 1.00 59.91 148 LYS A O 1
ATOM 1175 N N . THR A 1 149 ? -40.409 4.271 18.802 1.00 58.06 149 THR A N 1
ATOM 1176 C CA . THR A 1 149 ? -40.647 5.337 19.795 1.00 58.06 149 THR A CA 1
ATOM 1177 C C . THR A 1 149 ? -41.150 6.641 19.169 1.00 58.06 149 THR A C 1
ATOM 1179 O O . THR A 1 149 ? -41.957 7.339 19.777 1.00 58.06 149 THR A O 1
ATOM 1182 N N . VAL A 1 150 ? -40.738 6.961 17.938 1.00 58.59 150 VAL A N 1
ATOM 1183 C CA . VAL A 1 150 ? -41.217 8.145 17.197 1.00 58.59 150 VAL A CA 1
ATOM 1184 C C . VAL A 1 150 ? -42.631 7.943 16.630 1.00 58.59 150 VAL A C 1
ATOM 1186 O O . VAL A 1 150 ? -43.371 8.916 16.483 1.00 58.59 150 VAL A O 1
ATOM 1189 N N . GLY A 1 151 ? -43.031 6.702 16.331 1.00 52.69 151 GLY A N 1
ATOM 1190 C CA . GLY A 1 151 ? -44.410 6.364 15.962 1.00 52.69 151 GLY A CA 1
ATOM 1191 C C . GLY A 1 151 ? -45.402 6.500 17.124 1.00 52.69 151 GLY A C 1
ATOM 1192 O O . GLY A 1 151 ? -46.523 6.949 16.910 1.00 52.69 151 GLY A O 1
ATOM 1193 N N . ASP A 1 152 ? -44.969 6.188 18.348 1.00 48.84 152 ASP A N 1
ATOM 1194 C CA . ASP A 1 152 ? -45.795 6.246 19.566 1.00 48.84 152 ASP A CA 1
ATOM 1195 C C . ASP A 1 152 ? -46.006 7.687 20.082 1.00 48.84 152 ASP A C 1
ATOM 1197 O O . ASP A 1 152 ? -47.015 7.998 20.699 1.00 48.84 152 ASP A O 1
ATOM 1201 N N . GLN A 1 153 ? -45.096 8.617 19.761 1.00 47.12 153 GLN A N 1
ATOM 1202 C CA . GLN A 1 153 ? -45.230 10.049 20.082 1.00 47.12 153 GLN A CA 1
ATOM 1203 C C . GLN A 1 153 ? -46.136 10.846 19.123 1.00 47.12 153 GLN A C 1
ATOM 1205 O O . GLN A 1 153 ? -46.334 12.045 19.329 1.00 47.12 153 GLN A O 1
ATOM 1210 N N . LYS A 1 154 ? -46.649 10.224 18.055 1.00 46.88 154 LYS A N 1
ATOM 1211 C CA . LYS A 1 154 ? -47.497 10.874 17.037 1.00 46.88 154 LYS A CA 1
ATOM 1212 C C . LYS A 1 154 ? -48.983 10.496 17.125 1.00 46.88 154 LYS A C 1
ATOM 1214 O O . LYS A 1 154 ? -49.730 10.871 16.220 1.00 46.88 154 LYS A O 1
ATOM 1219 N N . VAL A 1 155 ? -49.400 9.783 18.174 1.00 43.78 155 VAL A N 1
ATOM 1220 C CA . VAL A 1 155 ? -50.804 9.420 18.447 1.00 43.78 155 VAL A CA 1
ATOM 1221 C C . VAL A 1 155 ? -51.365 10.272 19.578 1.00 43.78 155 VAL A C 1
ATOM 1223 O O . VAL A 1 155 ? -50.644 10.468 20.579 1.00 43.78 155 VAL A O 1
#